Protein AF-A0A4R7I456-F1 (afdb_monomer_lite)

pLDDT: mean 76.76, std 17.78, range [38.28, 97.75]

Foldseek 3Di:
DDFDPQQPDDAQFWKWFADPVDLQDGTFIWGWHDWADDPPGIFTWIWTDDPPRDIDIDGDDPLRMGHPVDDQCDQRPSHNDGCVPDDDDPPDD

Structure (mmCIF, N/CA/C/O backbone):
data_AF-A0A4R7I456-F1
#
_entry.id   AF-A0A4R7I456-F1
#
loop_
_atom_site.group_PDB
_atom_site.id
_atom_site.type_symbol
_atom_site.label_atom_id
_atom_site.label_alt_id
_atom_site.label_comp_id
_atom_site.label_asym_id
_atom_site.label_entity_id
_atom_site.label_seq_id
_atom_site.pdbx_PDB_ins_code
_atom_site.Cartn_x
_atom_site.Cartn_y
_atom_site.Cartn_z
_atom_site.occupancy
_atom_site.B_iso_or_equiv
_atom_site.auth_seq_id
_atom_site.auth_comp_id
_atom_site.auth_asym_id
_atom_site.auth_atom_id
_atom_site.pdbx_PDB_model_num
ATOM 1 N N . MET A 1 1 ? 10.565 -14.860 3.809 1.00 47.59 1 MET A N 1
ATOM 2 C CA . MET A 1 1 ? 10.467 -13.397 3.618 1.00 47.59 1 MET A CA 1
ATOM 3 C C . MET A 1 1 ? 9.825 -13.119 2.257 1.00 47.59 1 MET A C 1
ATOM 5 O O . MET A 1 1 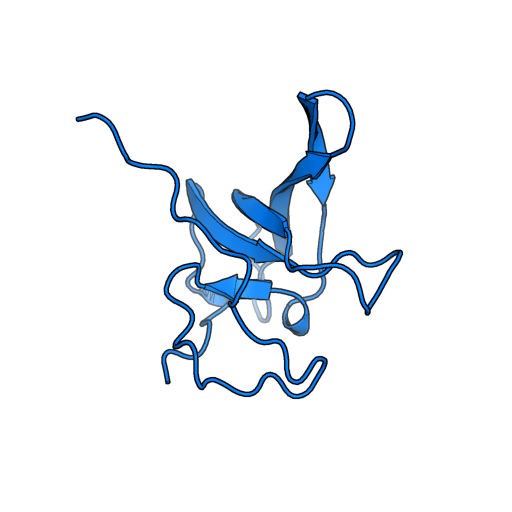? 10.528 -13.082 1.254 1.00 47.59 1 MET A O 1
ATOM 9 N N . ASN A 1 2 ? 8.493 -13.004 2.199 1.00 57.34 2 ASN A N 1
ATOM 10 C CA . ASN A 1 2 ? 7.795 -12.599 0.973 1.00 57.34 2 ASN A CA 1
ATOM 11 C C . ASN A 1 2 ? 8.021 -11.099 0.770 1.00 57.34 2 ASN A C 1
ATOM 13 O O . ASN A 1 2 ? 7.543 -10.274 1.546 1.00 57.34 2 ASN A O 1
ATOM 17 N N . ARG A 1 3 ? 8.827 -10.737 -0.229 1.00 67.38 3 ARG A N 1
ATOM 18 C CA . ARG A 1 3 ? 9.029 -9.337 -0.607 1.00 67.38 3 ARG A CA 1
ATOM 19 C C . ARG A 1 3 ? 7.840 -8.901 -1.456 1.00 67.38 3 ARG A C 1
ATOM 21 O O . ARG A 1 3 ? 7.507 -9.593 -2.411 1.00 67.38 3 ARG A O 1
ATOM 28 N N . LEU A 1 4 ? 7.245 -7.751 -1.139 1.00 78.12 4 LEU A N 1
ATOM 29 C CA . LEU A 1 4 ? 6.203 -7.161 -1.975 1.00 78.12 4 LEU A CA 1
ATOM 30 C C . LEU A 1 4 ? 6.752 -6.905 -3.388 1.00 78.12 4 LEU A C 1
ATOM 32 O O . LEU A 1 4 ? 7.645 -6.066 -3.570 1.00 78.12 4 LEU A O 1
ATOM 36 N N . ASP A 1 5 ? 6.197 -7.598 -4.382 1.00 87.44 5 ASP A N 1
ATOM 37 C CA . ASP A 1 5 ? 6.350 -7.221 -5.783 1.00 87.44 5 ASP A CA 1
ATOM 38 C C . ASP A 1 5 ? 5.284 -6.182 -6.138 1.00 87.44 5 ASP A C 1
ATOM 40 O O . ASP A 1 5 ? 4.138 -6.490 -6.455 1.00 87.44 5 ASP A O 1
ATOM 44 N N . TRP A 1 6 ? 5.681 -4.916 -6.043 1.00 90.25 6 TRP A N 1
ATOM 45 C CA . TRP A 1 6 ? 4.806 -3.770 -6.274 1.00 90.25 6 TRP A CA 1
ATOM 46 C C . TRP A 1 6 ? 4.113 -3.795 -7.637 1.00 90.25 6 TRP A C 1
ATOM 48 O O . TRP A 1 6 ? 2.933 -3.468 -7.737 1.00 90.25 6 TRP A O 1
ATOM 58 N N . ASN A 1 7 ? 4.832 -4.190 -8.688 1.00 92.06 7 ASN A N 1
ATOM 59 C CA . ASN A 1 7 ? 4.281 -4.170 -10.040 1.00 92.06 7 ASN A CA 1
ATOM 60 C C . ASN A 1 7 ? 3.336 -5.351 -10.298 1.00 92.06 7 ASN A C 1
ATOM 62 O O . ASN A 1 7 ? 2.571 -5.309 -11.263 1.00 92.06 7 ASN A O 1
ATOM 66 N N . ALA A 1 8 ? 3.360 -6.364 -9.430 1.00 92.81 8 ALA A N 1
ATOM 67 C CA . ALA A 1 8 ? 2.433 -7.485 -9.466 1.00 92.81 8 ALA A CA 1
ATOM 68 C C . ALA A 1 8 ? 1.104 -7.202 -8.745 1.00 92.81 8 ALA A C 1
ATOM 70 O O . ALA A 1 8 ? 0.180 -7.996 -8.904 1.00 92.81 8 ALA A O 1
ATOM 71 N N . LEU A 1 9 ? 0.985 -6.095 -7.995 1.00 92.62 9 LEU A N 1
ATOM 72 C CA . LEU A 1 9 ? -0.246 -5.747 -7.281 1.00 92.62 9 LEU A CA 1
ATOM 73 C C . LEU A 1 9 ? -1.450 -5.639 -8.223 1.00 92.62 9 LEU A C 1
ATOM 75 O O . LEU A 1 9 ? -1.383 -5.051 -9.308 1.00 92.62 9 LEU A O 1
ATOM 79 N N . GLN A 1 10 ? -2.577 -6.167 -7.759 1.00 95.12 10 GLN A N 1
ATOM 80 C CA . GLN A 1 10 ? -3.854 -6.186 -8.458 1.00 95.12 10 GLN A CA 1
ATOM 81 C C . GLN A 1 10 ? -4.956 -5.540 -7.620 1.00 95.12 10 GLN A C 1
ATOM 83 O O . GLN A 1 10 ? -4.908 -5.487 -6.393 1.00 95.12 10 GLN A O 1
ATOM 88 N N . VAL A 1 11 ? -6.000 -5.050 -8.294 1.00 96.31 11 VAL A N 1
ATO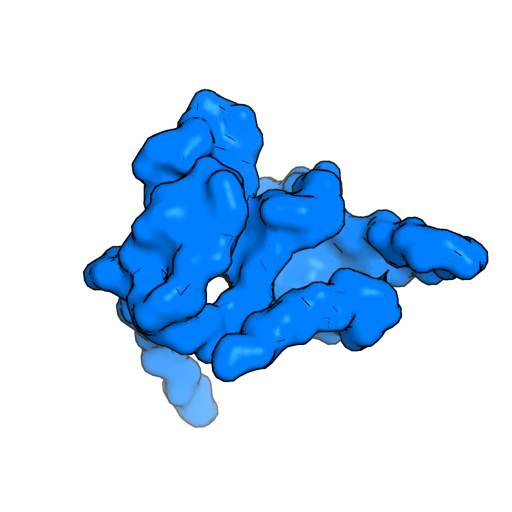M 89 C CA . VAL A 1 11 ? -7.203 -4.559 -7.612 1.00 96.31 11 VAL A CA 1
ATOM 90 C C . VAL A 1 11 ? -7.810 -5.683 -6.775 1.00 96.31 11 VAL A C 1
ATOM 92 O O . VAL A 1 11 ? -8.088 -6.767 -7.277 1.00 96.31 11 VAL A O 1
ATOM 95 N N . GLY A 1 12 ? -8.059 -5.393 -5.501 1.00 93.94 12 GLY A N 1
ATOM 96 C CA . GLY A 1 12 ? -8.583 -6.344 -4.530 1.00 93.94 12 GLY A CA 1
ATOM 97 C C . GLY A 1 12 ? -7.527 -6.974 -3.622 1.00 93.94 12 GLY A C 1
ATOM 98 O O . GLY A 1 12 ? -7.922 -7.526 -2.585 1.00 93.94 12 GLY A O 1
ATOM 99 N N . ASP A 1 13 ? -6.239 -6.837 -3.947 1.00 92.44 13 ASP A N 1
ATOM 100 C CA . ASP A 1 13 ? -5.152 -7.303 -3.088 1.00 92.44 13 ASP A CA 1
ATOM 101 C C . ASP A 1 13 ? -5.204 -6.620 -1.724 1.00 92.44 13 ASP A C 1
ATOM 103 O O . ASP A 1 13 ? -5.560 -5.440 -1.591 1.00 92.44 13 ASP A O 1
ATOM 107 N N . ARG A 1 14 ? -4.870 -7.403 -0.699 1.00 90.94 14 ARG A N 1
ATOM 108 C CA . ARG A 1 14 ? -4.766 -6.942 0.680 1.00 90.94 14 ARG A CA 1
ATOM 109 C C . ARG A 1 14 ? -3.327 -6.567 0.971 1.00 90.94 14 ARG A C 1
ATOM 111 O O . ARG A 1 14 ? -2.398 -7.304 0.650 1.00 90.94 14 ARG A O 1
ATOM 118 N N . VAL A 1 15 ? -3.169 -5.412 1.589 1.00 89.44 15 VAL A N 1
ATOM 119 C CA . VAL A 1 15 ? -1.866 -4.832 1.882 1.00 89.44 15 VAL A CA 1
ATOM 120 C C . VAL A 1 15 ? -1.888 -4.169 3.248 1.00 89.44 15 VAL A C 1
ATOM 122 O O . VAL A 1 15 ? -2.949 -3.893 3.807 1.00 89.44 15 VAL A O 1
ATOM 125 N N . LEU A 1 16 ? -0.709 -3.892 3.778 1.00 88.19 16 LEU A N 1
ATOM 126 C CA . LEU A 1 16 ? -0.508 -3.102 4.982 1.00 88.19 16 LEU A CA 1
ATOM 127 C C . LEU A 1 16 ? 0.235 -1.823 4.594 1.00 88.19 16 LEU A C 1
ATOM 129 O O . LEU A 1 16 ? 1.260 -1.891 3.918 1.00 88.19 16 LEU A O 1
ATOM 133 N N . VAL A 1 17 ? -0.288 -0.664 4.986 1.00 86.81 17 VAL A N 1
ATOM 134 C CA . VAL A 1 17 ? 0.209 0.652 4.560 1.00 86.81 17 VAL A CA 1
ATOM 135 C C . VAL A 1 17 ? 0.686 1.446 5.768 1.00 86.81 17 VAL A C 1
ATOM 137 O O . VAL A 1 17 ? 0.050 1.432 6.818 1.00 86.81 17 VAL A O 1
ATOM 140 N N . HIS A 1 18 ? 1.804 2.150 5.629 1.00 83.88 18 HIS A N 1
ATOM 141 C CA . HIS A 1 18 ? 2.229 3.126 6.626 1.00 83.88 18 HIS A CA 1
ATOM 142 C C . HIS A 1 18 ? 1.320 4.355 6.628 1.00 83.88 18 HIS A C 1
ATOM 144 O O . HIS A 1 18 ? 1.044 4.920 5.572 1.00 83.88 18 HIS A O 1
ATOM 150 N N . ASP A 1 19 ? 0.928 4.805 7.818 1.00 76.19 19 ASP A N 1
ATOM 151 C CA . ASP A 1 19 ? 0.385 6.149 7.992 1.00 76.19 19 ASP A CA 1
ATOM 152 C C . ASP A 1 19 ? 1.502 7.171 7.704 1.00 76.19 19 ASP A C 1
ATOM 154 O O . ASP A 1 19 ? 2.582 7.125 8.301 1.00 76.19 19 ASP A O 1
ATOM 158 N N . GLU A 1 20 ? 1.283 8.063 6.736 1.00 72.94 20 GLU A N 1
ATOM 159 C CA . GLU A 1 20 ? 2.273 9.085 6.373 1.00 72.94 20 GLU A CA 1
ATOM 160 C C . GLU A 1 20 ? 2.363 10.212 7.403 1.00 72.94 20 GLU A C 1
ATOM 162 O O . GLU A 1 20 ? 3.389 10.889 7.486 1.00 72.94 20 GLU A O 1
ATOM 167 N N . THR A 1 21 ? 1.308 10.401 8.194 1.00 73.88 21 THR A N 1
ATOM 168 C CA . THR A 1 21 ? 1.226 11.448 9.214 1.00 73.88 21 THR A CA 1
ATOM 169 C C . THR A 1 21 ? 1.872 11.025 10.531 1.00 73.88 21 THR A C 1
ATOM 171 O O . THR A 1 21 ? 2.307 11.884 11.299 1.00 73.88 21 THR A O 1
ATOM 174 N N . ASP A 1 22 ? 2.005 9.716 10.773 1.00 71.69 22 ASP A N 1
ATOM 175 C CA . ASP A 1 22 ? 2.641 9.170 11.970 1.00 71.69 22 ASP A CA 1
ATOM 176 C C . ASP A 1 22 ? 3.420 7.879 11.669 1.00 71.69 22 ASP A C 1
ATOM 178 O O . ASP A 1 22 ? 2.879 6.778 11.605 1.00 71.69 22 ASP A O 1
ATOM 182 N N . ALA A 1 23 ? 4.746 8.001 11.568 1.00 65.69 23 ALA A N 1
ATOM 183 C CA . ALA A 1 23 ? 5.632 6.863 11.324 1.00 65.69 23 ALA A CA 1
ATOM 184 C C . ALA A 1 23 ? 5.675 5.834 12.473 1.00 65.69 23 ALA A C 1
ATOM 186 O O . ALA A 1 23 ? 6.203 4.737 12.274 1.00 65.69 23 ALA A O 1
ATOM 187 N N . ARG A 1 24 ? 5.169 6.176 13.668 1.00 67.81 24 ARG A N 1
ATOM 188 C CA . ARG A 1 24 ? 5.050 5.259 14.814 1.00 67.8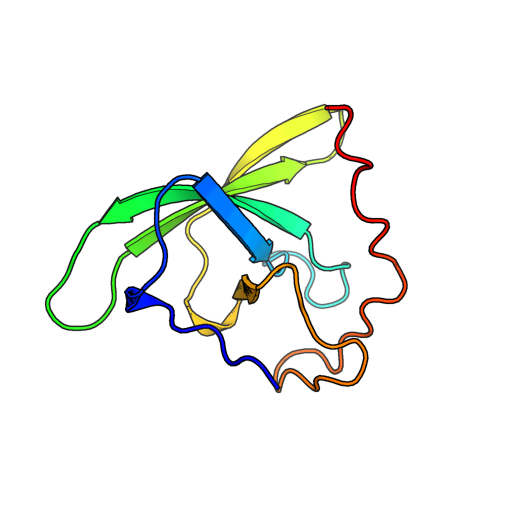1 24 ARG A CA 1
ATOM 189 C C . ARG A 1 24 ? 3.679 4.593 14.883 1.00 67.81 24 ARG A C 1
ATOM 191 O O . ARG A 1 24 ? 3.503 3.688 15.702 1.00 67.81 24 ARG A O 1
ATOM 198 N N . ALA A 1 25 ? 2.723 5.023 14.061 1.00 67.75 25 ALA A N 1
ATOM 199 C CA . ALA A 1 25 ? 1.419 4.396 14.013 1.00 67.75 25 ALA A CA 1
ATOM 200 C C . ALA A 1 25 ? 1.533 2.942 13.517 1.00 67.75 25 ALA A C 1
ATOM 202 O O . ALA A 1 25 ? 2.397 2.621 12.690 1.00 67.75 25 ALA A O 1
ATOM 203 N N . PRO A 1 26 ? 0.654 2.047 14.001 1.00 74.31 26 PRO A N 1
ATOM 204 C CA . PRO A 1 26 ? 0.522 0.712 13.440 1.00 74.31 26 PRO A CA 1
ATOM 205 C C . PRO A 1 26 ? 0.246 0.761 11.934 1.00 74.31 26 PRO A C 1
ATOM 207 O O . PRO A 1 26 ? -0.383 1.695 11.436 1.00 74.31 26 PRO A O 1
ATOM 210 N N . LEU A 1 27 ? 0.665 -0.280 11.213 1.00 81.19 27 LEU A N 1
ATOM 211 C CA . LEU A 1 27 ? 0.319 -0.430 9.803 1.00 81.19 27 LEU A CA 1
ATOM 212 C C . LEU A 1 27 ? -1.205 -0.477 9.621 1.00 81.19 27 LEU A C 1
ATOM 214 O O . LEU A 1 27 ? -1.901 -1.239 10.296 1.00 81.19 27 LEU A O 1
ATOM 218 N N . LEU A 1 28 ? -1.710 0.305 8.672 1.00 85.00 28 LEU A N 1
ATOM 219 C CA . LEU A 1 28 ? -3.124 0.366 8.334 1.00 85.00 28 LEU A CA 1
ATOM 220 C C . LEU A 1 28 ? -3.467 -0.738 7.324 1.00 85.00 28 LEU A C 1
ATOM 222 O O . LEU A 1 28 ? -2.827 -0.819 6.271 1.00 85.00 28 LEU A O 1
ATOM 226 N N . PRO A 1 29 ? -4.479 -1.584 7.592 1.00 87.69 29 PRO A N 1
ATOM 227 C CA . PRO A 1 29 ? -4.923 -2.571 6.624 1.00 87.69 29 PRO A CA 1
ATOM 228 C C . PRO A 1 29 ? -5.585 -1.873 5.441 1.00 87.69 29 PRO A C 1
ATOM 230 O O . PRO A 1 29 ? -6.510 -1.080 5.601 1.00 87.69 29 PRO A O 1
ATOM 233 N N . GLY A 1 30 ? -5.112 -2.184 4.245 1.00 90.81 30 GLY A N 1
ATOM 234 C CA . GLY A 1 30 ? -5.558 -1.571 3.011 1.00 90.81 30 GLY A CA 1
ATOM 235 C C . GLY A 1 30 ? -6.059 -2.587 2.000 1.00 90.81 30 GLY A C 1
ATOM 236 O O . GLY A 1 30 ? -5.689 -3.765 2.019 1.00 90.81 30 GLY A O 1
ATOM 237 N N . ARG A 1 31 ? -6.887 -2.108 1.072 1.00 94.88 31 ARG A N 1
ATOM 238 C CA . ARG A 1 31 ? -7.243 -2.852 -0.135 1.00 94.88 31 ARG A CA 1
ATOM 239 C C . ARG A 1 31 ? -6.900 -2.052 -1.376 1.00 94.88 31 ARG A C 1
ATOM 241 O O . ARG A 1 31 ? -7.315 -0.898 -1.492 1.00 94.88 31 ARG A O 1
ATOM 248 N N . VAL A 1 32 ? -6.187 -2.664 -2.315 1.00 95.62 32 VAL A N 1
ATOM 249 C CA . VAL A 1 32 ? -5.905 -2.038 -3.609 1.00 95.62 32 VAL A CA 1
ATOM 250 C C . VAL A 1 32 ? -7.225 -1.812 -4.345 1.00 95.62 32 VAL A C 1
ATOM 252 O O . VAL A 1 32 ? -8.023 -2.732 -4.523 1.00 95.62 32 VAL A O 1
ATOM 255 N N . THR A 1 33 ? -7.472 -0.574 -4.759 1.00 97.62 33 THR A N 1
ATOM 256 C CA . THR A 1 33 ? -8.699 -0.167 -5.467 1.00 97.62 33 THR A CA 1
ATOM 257 C C . THR A 1 33 ? -8.443 0.232 -6.910 1.00 97.62 33 THR A C 1
ATOM 259 O O . THR A 1 33 ? -9.342 0.114 -7.739 1.00 97.62 33 THR A O 1
ATOM 262 N N . ARG A 1 34 ? -7.219 0.665 -7.225 1.00 97.75 34 ARG A N 1
ATOM 263 C CA . ARG A 1 34 ? -6.798 1.021 -8.578 1.00 97.75 34 ARG A CA 1
ATOM 264 C C . ARG A 1 34 ? -5.319 0.709 -8.759 1.00 97.75 34 ARG A C 1
ATOM 266 O O . ARG A 1 34 ? -4.537 0.905 -7.833 1.00 97.75 34 ARG A O 1
ATOM 273 N N . VAL A 1 35 ? -4.971 0.263 -9.962 1.00 96.94 35 VAL A N 1
ATOM 274 C CA . VAL A 1 35 ? -3.592 0.102 -10.426 1.00 96.94 35 VAL A CA 1
ATOM 275 C C . VAL A 1 35 ? -3.494 0.764 -11.793 1.00 96.94 35 VAL A C 1
ATOM 277 O O . VAL A 1 35 ? -4.161 0.337 -12.737 1.00 96.94 35 VAL A O 1
ATOM 280 N N . GLU A 1 36 ? -2.694 1.816 -11.895 1.00 96.69 36 GLU A N 1
ATOM 281 C CA . GLU A 1 36 ? -2.347 2.448 -13.164 1.00 96.69 36 GLU A CA 1
ATOM 282 C C . GLU A 1 36 ? -0.986 1.921 -13.604 1.00 96.69 36 GLU A C 1
ATOM 284 O O . GLU A 1 36 ? 0.005 2.036 -12.885 1.00 96.69 36 GLU A O 1
ATOM 289 N N . ARG A 1 37 ? -0.948 1.272 -14.770 1.00 94.19 37 ARG A N 1
ATOM 290 C CA . ARG A 1 37 ? 0.278 0.645 -15.263 1.00 94.19 37 ARG A CA 1
ATOM 291 C C . ARG A 1 37 ? 1.195 1.683 -15.890 1.00 94.19 37 ARG A C 1
ATOM 293 O O . ARG A 1 37 ? 0.756 2.443 -16.749 1.00 94.19 37 ARG A O 1
ATOM 300 N N . ALA A 1 38 ? 2.473 1.633 -15.533 1.00 91.31 38 ALA A N 1
ATOM 301 C CA . ALA A 1 38 ? 3.520 2.434 -16.157 1.00 91.31 38 ALA A CA 1
ATOM 302 C C . ALA A 1 38 ? 4.732 1.559 -16.507 1.00 91.31 38 ALA A C 1
ATOM 304 O O . ALA A 1 38 ? 4.880 0.450 -16.000 1.00 91.31 38 ALA A O 1
ATOM 305 N N . SER A 1 39 ? 5.619 2.057 -17.375 1.00 88.69 39 SER A N 1
ATOM 306 C CA . SER A 1 39 ? 6.785 1.300 -17.864 1.00 88.69 39 SER A CA 1
ATOM 307 C C . SER A 1 39 ? 7.821 0.962 -16.784 1.00 88.69 39 SER A C 1
ATOM 309 O O . SER A 1 39 ? 8.671 0.105 -17.012 1.00 88.69 39 SER A O 1
ATOM 311 N N . GLY A 1 40 ? 7.763 1.617 -15.621 1.00 89.31 40 GLY A N 1
ATOM 312 C CA . GLY A 1 40 ? 8.695 1.404 -14.511 1.00 89.31 40 GLY A CA 1
ATOM 313 C C . GLY A 1 40 ? 8.004 0.968 -13.224 1.00 89.31 40 GLY A C 1
ATOM 314 O O . GLY A 1 40 ? 8.232 -0.137 -12.733 1.00 89.31 40 GLY A O 1
ATOM 315 N N . SER A 1 41 ? 7.173 1.843 -12.662 1.00 91.38 41 SER A N 1
ATOM 316 C CA . SER A 1 41 ? 6.469 1.603 -11.403 1.00 91.38 41 SER A CA 1
ATOM 317 C C . SER A 1 41 ? 5.003 1.942 -11.577 1.00 91.38 41 SER A C 1
ATOM 319 O O . SER A 1 41 ? 4.694 3.067 -11.953 1.00 91.38 41 SER A O 1
ATOM 321 N N . ASN A 1 42 ? 4.119 0.991 -11.285 1.00 94.31 42 ASN A N 1
ATOM 322 C CA . ASN A 1 42 ? 2.684 1.262 -11.291 1.00 94.31 42 ASN A CA 1
ATOM 323 C C . ASN A 1 42 ? 2.331 2.316 -10.231 1.00 94.31 42 ASN A C 1
ATOM 325 O O . ASN A 1 42 ? 2.939 2.328 -9.156 1.00 94.31 42 ASN A O 1
ATOM 329 N N . ASP A 1 43 ? 1.312 3.128 -10.493 1.00 94.38 43 ASP A N 1
ATOM 330 C CA . ASP A 1 43 ? 0.662 3.919 -9.450 1.00 94.38 43 ASP A CA 1
ATOM 331 C C . ASP A 1 43 ? -0.472 3.092 -8.847 1.00 94.38 43 ASP A C 1
ATOM 333 O O . ASP A 1 43 ? -1.264 2.464 -9.557 1.00 94.38 43 ASP A O 1
ATOM 337 N N . VAL A 1 44 ? -0.541 3.051 -7.519 1.00 95.50 44 VAL A N 1
ATOM 338 C CA . VAL A 1 44 ? -1.471 2.182 -6.794 1.00 95.50 44 VAL A CA 1
ATOM 339 C C . VAL A 1 44 ? -2.275 3.019 -5.813 1.00 95.50 44 VAL A C 1
ATOM 341 O O . VAL A 1 44 ? -1.713 3.692 -4.953 1.00 95.50 44 VAL A O 1
ATOM 344 N N . ALA A 1 45 ? -3.601 2.944 -5.924 1.00 96.31 45 ALA A N 1
ATOM 345 C CA . ALA A 1 45 ? -4.514 3.583 -4.986 1.00 96.31 45 ALA A CA 1
ATOM 346 C C . ALA A 1 45 ? -5.065 2.554 -4.004 1.00 96.31 45 ALA A C 1
ATOM 348 O O . ALA A 1 45 ? -5.637 1.531 -4.408 1.00 96.31 45 ALA A O 1
ATOM 349 N N . ILE A 1 46 ? -4.934 2.832 -2.710 1.00 95.06 46 ILE A N 1
ATOM 350 C CA . ILE A 1 46 ? -5.304 1.900 -1.645 1.00 95.06 46 ILE A CA 1
ATOM 351 C C . ILE A 1 46 ? -6.368 2.537 -0.766 1.00 95.06 46 ILE A C 1
ATOM 353 O O . ILE A 1 46 ? -6.220 3.664 -0.305 1.00 95.06 46 ILE A O 1
ATOM 357 N N . ARG A 1 47 ? -7.449 1.795 -0.520 1.00 94.88 47 ARG A N 1
ATOM 358 C CA . ARG A 1 47 ? -8.452 2.172 0.472 1.00 94.88 47 ARG A CA 1
ATOM 359 C C . ARG A 1 47 ? -8.009 1.700 1.845 1.00 94.88 47 ARG A C 1
ATOM 361 O O . ARG A 1 47 ? -7.845 0.494 2.022 1.00 94.88 47 ARG A O 1
ATOM 368 N N . VAL A 1 48 ? -7.893 2.620 2.795 1.00 90.56 48 VAL A N 1
ATOM 369 C CA . VAL A 1 48 ? -7.553 2.339 4.198 1.00 90.56 48 VAL A CA 1
ATOM 370 C C . VAL A 1 48 ? -8.666 2.835 5.128 1.00 90.56 48 VAL A C 1
ATOM 372 O O . VAL A 1 48 ? -9.362 3.798 4.789 1.00 90.56 48 VAL A O 1
ATOM 375 N N . PRO A 1 49 ? -8.903 2.184 6.279 1.00 87.50 49 PRO A N 1
ATOM 376 C CA . PRO A 1 49 ? -9.809 2.696 7.293 1.00 87.50 49 PRO A CA 1
ATOM 377 C C . PRO A 1 49 ? -9.182 3.902 7.996 1.00 87.50 49 PRO A C 1
ATOM 379 O O . PRO A 1 49 ? -7.992 3.908 8.300 1.00 87.50 49 PRO A O 1
ATOM 382 N N . VAL A 1 50 ? -10.011 4.888 8.319 1.00 82.69 50 VAL A N 1
ATOM 383 C CA . VAL A 1 50 ? -9.646 6.027 9.167 1.00 82.69 50 VAL A CA 1
ATOM 384 C C . VAL A 1 50 ? -10.545 6.066 10.400 1.00 82.69 50 VAL A C 1
ATOM 386 O O . VAL A 1 50 ? -11.560 5.363 10.492 1.00 82.69 50 VAL A O 1
ATOM 389 N N . LYS A 1 51 ? -10.181 6.891 11.386 1.00 78.44 51 LYS A N 1
ATOM 390 C CA . LYS A 1 51 ? -10.958 7.042 12.625 1.00 78.44 51 LYS A CA 1
ATOM 391 C C . LYS A 1 51 ? -12.424 7.392 12.323 1.00 78.44 51 LYS A C 1
ATOM 393 O O . LYS A 1 51 ? -12.726 8.184 11.434 1.00 78.44 51 LYS A O 1
ATOM 398 N N . GLY A 1 52 ? -13.339 6.809 13.100 1.00 79.75 52 GLY A N 1
ATOM 399 C CA . GLY A 1 52 ? -14.779 7.067 12.982 1.00 79.75 52 GLY A CA 1
ATOM 400 C C . GLY A 1 52 ? -15.505 6.226 11.927 1.00 79.75 52 GLY A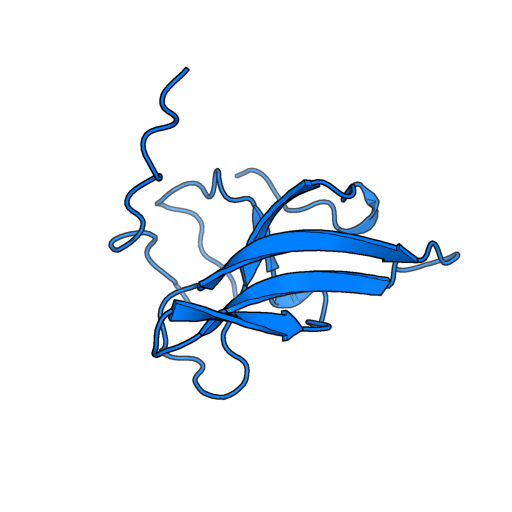 C 1
ATOM 401 O O . GLY A 1 52 ? -16.544 6.653 11.432 1.00 79.75 52 GLY A O 1
ATOM 402 N N . GLY A 1 53 ? -14.966 5.057 11.560 1.00 79.44 53 GLY A N 1
ATOM 403 C CA . GLY A 1 53 ? -15.630 4.100 10.661 1.00 79.44 53 GLY A CA 1
ATOM 404 C C . GLY A 1 53 ? -15.662 4.522 9.190 1.00 79.44 53 GLY A C 1
ATOM 405 O O . GLY A 1 53 ? -16.320 3.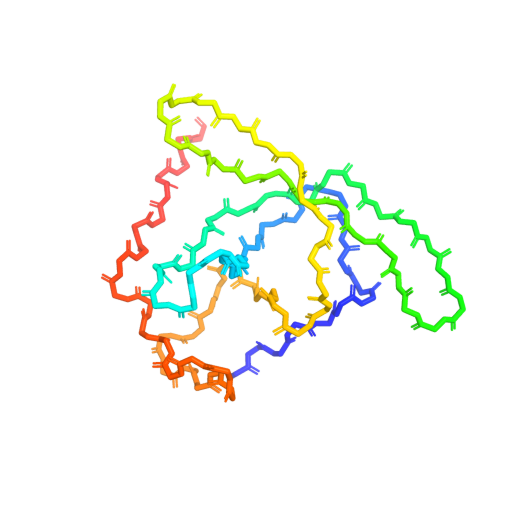879 8.376 1.00 79.44 53 GLY A O 1
ATOM 406 N N . LYS A 1 54 ? -14.958 5.601 8.840 1.00 86.62 54 LYS A N 1
ATOM 407 C CA . LYS A 1 54 ? -14.784 6.048 7.458 1.00 86.62 54 LYS A CA 1
ATOM 408 C C . LYS A 1 54 ? -13.581 5.343 6.832 1.00 86.62 54 LYS A C 1
ATOM 410 O O . LYS A 1 54 ? -12.754 4.751 7.522 1.00 86.62 54 LYS A O 1
ATOM 415 N N . SER A 1 55 ? -13.471 5.434 5.514 1.00 90.06 55 SER A N 1
ATOM 416 C CA . SER A 1 55 ? -12.285 5.013 4.772 1.00 90.06 55 SER A CA 1
ATOM 417 C C . SER A 1 55 ? -11.841 6.121 3.837 1.00 90.06 55 SER A C 1
ATOM 419 O O . SER A 1 55 ? -12.696 6.818 3.286 1.00 90.06 55 SER A O 1
ATOM 421 N N . GLU A 1 56 ? -10.545 6.218 3.591 1.00 92.25 56 GLU A N 1
ATOM 422 C CA . GLU A 1 56 ? -9.981 7.128 2.598 1.00 92.25 56 GLU A CA 1
ATOM 423 C C . GLU A 1 56 ? -9.183 6.366 1.539 1.00 92.25 56 GLU A C 1
ATOM 425 O O . GLU A 1 56 ? -8.845 5.194 1.723 1.00 92.25 56 GLU A O 1
ATOM 430 N N . ILE A 1 57 ? -8.935 7.022 0.404 1.00 94.25 57 ILE A N 1
ATOM 431 C CA . ILE A 1 57 ? -8.041 6.519 -0.638 1.00 94.25 57 ILE A CA 1
ATOM 432 C C . ILE A 1 57 ?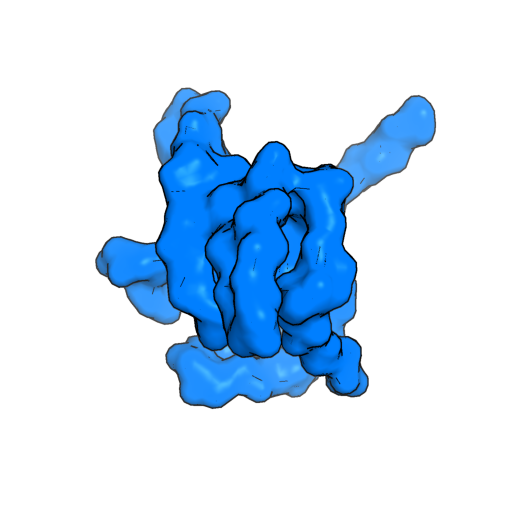 -6.706 7.238 -0.496 1.00 94.25 57 ILE A C 1
ATOM 434 O O . ILE A 1 57 ? -6.660 8.462 -0.581 1.00 94.25 57 ILE A O 1
ATOM 438 N N . VAL A 1 58 ? -5.638 6.466 -0.339 1.00 92.31 58 VAL A N 1
ATOM 439 C CA . VAL A 1 58 ? -4.260 6.959 -0.312 1.00 92.31 58 VAL A CA 1
ATOM 440 C C . VAL A 1 58 ? -3.504 6.517 -1.563 1.00 92.31 58 VAL A C 1
ATOM 442 O O . VAL A 1 58 ? -3.833 5.497 -2.179 1.00 92.31 58 VAL A O 1
ATOM 445 N N . LEU A 1 59 ? -2.474 7.285 -1.919 1.00 93.06 59 LEU A N 1
ATOM 446 C CA . LEU A 1 59 ? -1.533 7.008 -3.008 1.00 93.06 59 LEU A CA 1
ATOM 447 C C . LEU A 1 59 ? -0.127 6.871 -2.408 1.00 93.06 59 LEU A C 1
ATOM 449 O O . LEU A 1 59 ? 0.672 7.803 -2.499 1.00 93.06 59 LEU A O 1
ATOM 453 N N . PRO A 1 60 ? 0.161 5.761 -1.709 1.00 88.44 60 PRO A N 1
ATOM 454 C CA . PRO A 1 60 ? 1.384 5.662 -0.941 1.00 88.44 60 PRO A CA 1
ATOM 455 C C . PRO A 1 60 ? 2.579 5.431 -1.872 1.00 88.44 60 PRO A C 1
ATOM 457 O O . PRO A 1 60 ? 2.457 4.753 -2.899 1.00 88.44 60 PRO A O 1
ATOM 460 N N . PRO A 1 61 ? 3.777 5.897 -1.492 1.00 86.88 61 PRO A N 1
ATOM 461 C CA . PRO A 1 61 ? 4.988 5.513 -2.186 1.00 86.88 61 PRO A CA 1
ATOM 462 C C . PRO A 1 61 ? 5.218 4.009 -2.010 1.00 86.88 61 PRO A C 1
ATOM 464 O O . PRO A 1 61 ? 4.955 3.431 -0.954 1.00 86.88 61 PRO A O 1
ATOM 467 N N . ARG A 1 62 ? 5.795 3.378 -3.033 1.00 82.75 62 ARG A N 1
ATOM 468 C CA . ARG A 1 62 ? 6.019 1.925 -3.110 1.00 82.75 62 ARG A CA 1
ATOM 469 C C . ARG A 1 62 ? 6.611 1.284 -1.851 1.00 82.75 62 ARG A C 1
ATOM 471 O O . ARG A 1 62 ? 6.268 0.161 -1.503 1.00 82.75 62 ARG A O 1
ATOM 478 N N . LEU A 1 63 ? 7.538 1.975 -1.187 1.00 79.50 63 LEU A N 1
ATOM 479 C CA . LEU A 1 63 ? 8.242 1.455 -0.008 1.00 79.50 63 LEU A CA 1
ATOM 480 C C . LEU A 1 63 ? 7.455 1.610 1.304 1.00 79.50 63 LEU A C 1
ATOM 482 O O . LEU A 1 63 ? 7.947 1.185 2.348 1.00 79.50 63 LEU A O 1
ATOM 486 N N . SER A 1 64 ? 6.263 2.206 1.260 1.00 82.75 64 SER A N 1
ATOM 487 C CA . SER A 1 64 ? 5.357 2.361 2.403 1.00 82.75 64 SER A CA 1
ATOM 488 C C . SER A 1 64 ? 4.305 1.251 2.497 1.00 82.75 64 SER A C 1
ATOM 490 O O . SER A 1 64 ? 3.406 1.348 3.330 1.00 82.75 64 SER A O 1
ATOM 492 N N . VAL A 1 65 ? 4.393 0.215 1.657 1.00 86.12 65 VAL A N 1
ATOM 493 C CA . VAL A 1 65 ? 3.390 -0.852 1.559 1.00 86.12 65 VAL A CA 1
ATOM 494 C C . VAL A 1 65 ? 4.028 -2.224 1.739 1.00 86.12 65 VAL A C 1
ATOM 496 O O . VAL A 1 65 ? 5.139 -2.477 1.271 1.00 86.12 65 VAL A O 1
ATOM 499 N N . HIS A 1 66 ? 3.287 -3.118 2.385 1.00 84.31 66 HIS A N 1
ATOM 500 C CA . HIS A 1 66 ? 3.630 -4.520 2.598 1.00 84.31 66 HIS A CA 1
ATOM 501 C C . HIS A 1 66 ? 2.466 -5.431 2.212 1.00 84.31 66 HIS A C 1
ATOM 503 O O . HIS A 1 66 ? 1.327 -4.978 2.110 1.00 84.31 66 HIS A O 1
ATOM 509 N N . LEU A 1 67 ? 2.736 -6.724 2.048 1.00 80.12 67 LEU A N 1
ATOM 510 C CA . LEU A 1 67 ? 1.682 -7.734 1.946 1.00 80.12 67 LEU A CA 1
ATOM 511 C C . LEU A 1 67 ? 1.034 -7.986 3.320 1.00 80.12 67 LEU A C 1
ATOM 513 O O . LEU A 1 67 ? 1.675 -7.811 4.358 1.00 80.12 67 LEU A O 1
ATOM 517 N N . ASP A 1 68 ? -0.239 -8.394 3.330 1.00 72.12 68 ASP A N 1
ATOM 518 C CA . ASP A 1 68 ? -0.980 -8.724 4.563 1.00 72.12 68 ASP A CA 1
ATOM 519 C C . ASP A 1 68 ? -0.595 -10.083 5.185 1.00 72.12 68 ASP A C 1
ATOM 521 O O . ASP A 1 68 ? -1.010 -10.406 6.301 1.00 72.12 68 ASP A O 1
ATOM 525 N N . ASP A 1 69 ? 0.223 -10.868 4.481 1.00 71.06 69 ASP A N 1
ATOM 526 C CA . ASP A 1 69 ? 0.846 -12.113 4.935 1.00 71.06 69 ASP A CA 1
ATOM 527 C C . ASP A 1 69 ? 2.239 -11.885 5.539 1.00 71.06 69 ASP A C 1
ATOM 529 O O . ASP A 1 69 ? 3.050 -12.810 5.609 1.00 71.06 69 ASP A O 1
ATOM 533 N N . LEU A 1 70 ? 2.504 -10.648 5.965 1.00 64.88 70 LEU A N 1
ATOM 534 C CA . LEU A 1 70 ? 3.777 -10.207 6.507 1.00 64.88 70 LEU A CA 1
ATOM 535 C C . LEU A 1 70 ? 4.279 -11.196 7.564 1.00 64.88 70 LEU A C 1
ATOM 537 O O . LEU A 1 70 ? 3.645 -11.417 8.597 1.00 64.88 70 LEU A O 1
ATOM 541 N N . ASP A 1 71 ? 5.430 -11.799 7.271 1.00 58.69 71 ASP A N 1
ATOM 542 C CA . ASP A 1 71 ? 6.136 -12.663 8.204 1.00 58.69 71 ASP A CA 1
ATOM 543 C C . ASP A 1 71 ? 6.381 -11.867 9.503 1.00 58.69 71 ASP A C 1
ATOM 545 O O . ASP A 1 71 ? 6.985 -10.793 9.431 1.00 58.69 71 ASP A O 1
ATOM 549 N N . PRO A 1 72 ? 5.918 -12.331 10.680 1.00 56.97 72 PRO A N 1
ATOM 550 C CA . PRO A 1 72 ? 6.023 -11.582 11.934 1.00 56.97 72 PRO A CA 1
ATOM 551 C C . PRO A 1 72 ? 7.456 -11.194 12.318 1.00 56.97 72 PRO A C 1
ATOM 553 O O . PRO A 1 72 ? 7.651 -10.268 13.105 1.00 56.97 72 PRO A O 1
ATOM 556 N N . ILE A 1 73 ? 8.464 -11.888 11.772 1.00 55.34 73 ILE A N 1
ATOM 557 C CA . ILE A 1 73 ? 9.887 -11.580 11.990 1.00 55.34 73 ILE A CA 1
ATOM 558 C C . ILE A 1 73 ? 10.489 -10.688 10.893 1.00 55.34 73 ILE A C 1
ATOM 560 O O . ILE A 1 73 ? 11.671 -10.336 10.969 1.00 55.34 73 ILE A O 1
ATOM 564 N N . ALA A 1 74 ? 9.726 -10.335 9.854 1.00 55.38 74 ALA A N 1
ATOM 565 C CA . ALA A 1 74 ? 10.220 -9.509 8.765 1.00 55.38 74 ALA A CA 1
ATOM 566 C C . ALA A 1 74 ? 10.556 -8.104 9.263 1.00 55.38 74 ALA A C 1
ATOM 568 O O . ALA A 1 74 ? 9.723 -7.366 9.780 1.00 55.38 74 ALA A O 1
ATOM 569 N N . ARG A 1 75 ? 11.810 -7.709 9.045 1.00 56.91 75 ARG A N 1
ATOM 570 C CA . ARG A 1 75 ? 12.288 -6.364 9.346 1.00 56.91 75 ARG A CA 1
ATOM 571 C C . ARG A 1 75 ? 12.119 -5.484 8.119 1.00 56.91 75 ARG A C 1
ATOM 573 O O . ARG A 1 75 ? 12.852 -5.623 7.141 1.00 56.91 75 ARG A O 1
ATOM 580 N N . CYS A 1 76 ? 11.164 -4.564 8.164 1.00 64.44 76 CYS A N 1
ATOM 581 C CA . CYS A 1 76 ? 11.137 -3.460 7.215 1.00 64.44 76 CYS A CA 1
ATOM 582 C C . CYS A 1 76 ? 12.182 -2.411 7.621 1.00 64.44 76 CYS A C 1
ATOM 584 O O . CYS A 1 76 ? 12.218 -1.977 8.773 1.00 64.44 76 CYS A O 1
ATOM 586 N N . TRP A 1 77 ? 12.987 -1.972 6.645 1.00 60.41 77 TRP A N 1
ATOM 587 C CA . TRP A 1 77 ? 14.021 -0.941 6.801 1.00 60.41 77 TRP A CA 1
ATOM 588 C C . TRP A 1 77 ? 13.493 0.384 7.375 1.00 60.41 77 TRP A C 1
ATOM 590 O O . TRP A 1 77 ? 14.267 1.139 7.954 1.00 60.41 77 TRP A O 1
ATOM 600 N N . ARG A 1 78 ? 12.192 0.669 7.207 1.00 60.56 78 ARG A N 1
ATOM 601 C CA . ARG A 1 78 ? 11.553 1.904 7.671 1.00 60.56 78 ARG A CA 1
ATOM 602 C C . ARG A 1 78 ? 11.104 1.846 9.131 1.00 60.56 78 ARG A C 1
ATOM 604 O O . ARG A 1 78 ? 11.021 2.899 9.749 1.00 60.56 78 ARG A O 1
ATOM 611 N N . CYS A 1 79 ? 10.761 0.679 9.676 1.00 56.81 79 CYS A N 1
ATOM 612 C CA . CYS A 1 79 ? 9.930 0.666 10.883 1.00 56.81 79 CYS A CA 1
ATOM 613 C C . CYS A 1 79 ? 10.263 -0.374 11.952 1.00 56.81 79 CYS A C 1
ATOM 615 O O . CYS A 1 79 ? 9.661 -0.287 13.015 1.00 56.81 79 CYS A O 1
ATOM 617 N N . GLU A 1 80 ? 11.152 -1.352 11.721 1.00 56.12 80 GLU A N 1
ATOM 618 C CA . GLU A 1 80 ? 11.305 -2.502 12.647 1.00 56.12 80 GLU A CA 1
ATOM 619 C C . GLU A 1 80 ? 9.944 -3.121 13.058 1.00 56.12 80 GLU A C 1
ATOM 621 O O . GLU A 1 80 ? 9.833 -3.762 14.103 1.00 56.12 80 GLU A O 1
ATOM 626 N N . ALA A 1 81 ? 8.886 -2.876 12.267 1.00 51.75 81 ALA A N 1
ATOM 627 C CA . ALA A 1 81 ? 7.518 -2.948 12.753 1.00 51.75 81 ALA A CA 1
ATOM 628 C C . ALA A 1 81 ? 7.159 -4.389 13.070 1.00 51.75 81 ALA A C 1
ATOM 630 O O . ALA A 1 81 ? 7.161 -5.252 12.194 1.00 51.75 81 ALA A O 1
ATOM 631 N N . ARG A 1 82 ? 6.818 -4.625 14.335 1.00 48.34 82 ARG A N 1
ATOM 632 C CA . ARG A 1 82 ? 6.212 -5.874 14.761 1.00 48.34 82 ARG A CA 1
ATOM 633 C C . ARG A 1 82 ? 4.751 -5.881 14.337 1.00 48.34 82 ARG A C 1
ATOM 635 O O . ARG A 1 82 ? 4.011 -4.934 14.598 1.00 48.34 82 ARG A O 1
ATOM 642 N N . VAL A 1 83 ? 4.325 -6.980 13.732 1.00 50.50 83 VAL A N 1
ATOM 643 C CA . VAL A 1 83 ? 2.937 -7.248 13.322 1.00 50.50 83 VAL A CA 1
ATOM 644 C C . VAL A 1 83 ? 2.063 -7.589 14.554 1.00 50.50 83 VAL A C 1
ATOM 646 O O . VAL A 1 83 ? 1.050 -8.267 14.449 1.00 50.50 83 VAL A O 1
ATOM 649 N N . ASP A 1 84 ? 2.434 -7.125 15.754 1.00 45.56 84 ASP A N 1
ATOM 650 C CA . ASP A 1 84 ? 1.875 -7.586 17.036 1.00 45.56 84 ASP A CA 1
ATOM 651 C C . ASP A 1 84 ? 0.433 -7.100 17.283 1.00 45.56 84 ASP A C 1
ATOM 653 O O . ASP A 1 84 ? -0.253 -7.606 18.166 1.00 45.56 84 ASP A O 1
ATOM 657 N N . GLY A 1 85 ? -0.053 -6.134 16.495 1.00 45.59 85 GLY A N 1
ATOM 658 C CA . GLY A 1 85 ? -1.432 -5.630 16.552 1.00 45.59 85 GLY A CA 1
ATOM 659 C C . GLY A 1 85 ? -2.355 -6.150 15.446 1.00 45.59 85 GLY A C 1
ATOM 660 O O . GLY A 1 85 ? -3.526 -5.770 15.402 1.00 45.59 85 GLY A O 1
ATOM 661 N N . PHE A 1 86 ? -1.854 -6.979 14.524 1.00 47.62 86 PHE A N 1
ATOM 662 C CA . PHE A 1 86 ? -2.651 -7.454 13.396 1.00 47.62 86 PHE A CA 1
ATOM 663 C C . PHE A 1 86 ? -3.489 -8.669 13.793 1.00 47.62 86 PHE A C 1
ATOM 665 O O . PHE A 1 86 ? -3.043 -9.816 13.755 1.00 47.62 86 PHE A O 1
ATOM 672 N N . VAL A 1 87 ? -4.752 -8.420 14.123 1.00 47.66 87 VAL A N 1
ATOM 673 C CA . VAL A 1 87 ? -5.768 -9.472 14.143 1.00 47.66 87 VAL A CA 1
ATOM 674 C C . VAL A 1 87 ? -6.341 -9.566 12.733 1.00 47.66 87 VAL A C 1
ATOM 676 O O . VAL A 1 87 ? -7.047 -8.660 12.287 1.00 47.66 87 VAL A O 1
ATOM 679 N N . ARG A 1 88 ? -6.034 -10.658 12.016 1.00 46.38 88 ARG A N 1
ATOM 680 C CA . ARG A 1 88 ? -6.697 -10.973 10.740 1.00 46.38 88 ARG A CA 1
ATOM 681 C C . ARG A 1 88 ? -8.213 -10.869 10.944 1.00 46.38 88 ARG A C 1
ATOM 683 O O . ARG A 1 88 ? -8.729 -11.555 11.829 1.00 46.38 88 ARG A O 1
ATOM 690 N N . PRO A 1 89 ? -8.948 -10.086 10.136 1.00 42.09 89 PRO A N 1
ATOM 691 C CA . PRO A 1 89 ? -10.398 -10.154 10.158 1.00 42.09 89 PRO A CA 1
ATOM 692 C C . PRO A 1 89 ? -10.798 -11.592 9.816 1.00 42.09 89 PRO A C 1
ATOM 694 O O . PRO A 1 89 ? -10.449 -12.091 8.739 1.00 42.09 89 PRO A O 1
ATOM 697 N N . MET A 1 90 ? -11.479 -12.279 10.742 1.00 42.59 90 MET A N 1
ATOM 698 C CA . MET A 1 90 ? -12.041 -13.600 10.467 1.00 42.59 90 MET A CA 1
ATOM 699 C C . MET A 1 90 ? -12.919 -13.472 9.229 1.00 42.59 90 MET A C 1
ATOM 701 O O . MET A 1 90 ? -13.880 -12.707 9.202 1.00 42.59 90 MET A O 1
ATOM 705 N N . THR A 1 91 ? -12.537 -14.175 8.170 1.00 39.78 91 THR A N 1
ATOM 706 C CA . THR A 1 91 ? -13.312 -14.195 6.937 1.00 39.78 91 THR A CA 1
ATOM 707 C C . THR A 1 91 ? -14.446 -15.181 7.185 1.00 39.78 91 THR A C 1
ATOM 709 O O . THR A 1 91 ? -14.229 -16.390 7.140 1.00 39.78 91 THR A O 1
ATOM 712 N N . THR A 1 92 ? -15.629 -14.689 7.551 1.00 42.44 92 THR A N 1
ATOM 713 C CA . THR A 1 92 ? -16.842 -15.507 7.500 1.00 42.44 92 THR A CA 1
ATOM 714 C C . THR A 1 92 ? -17.060 -15.891 6.040 1.00 42.44 92 THR A C 1
ATOM 716 O O . THR A 1 92 ? -17.090 -15.020 5.170 1.00 42.44 92 THR A O 1
ATOM 719 N N . LYS A 1 93 ? -17.070 -17.204 5.794 1.00 38.28 93 LYS A N 1
ATOM 720 C CA . LYS A 1 93 ? -17.360 -17.811 4.492 1.00 38.28 93 LYS A CA 1
ATOM 721 C C . LYS A 1 93 ? -18.730 -17.396 3.974 1.00 38.28 93 LYS A C 1
ATOM 723 O O . LYS A 1 93 ? -19.635 -17.225 4.820 1.00 38.28 93 LYS A O 1
#

Radius of gyration: 13.07 Å; chains: 1; bounding box: 31×29×35 Å

Secondary structure (DSSP, 8-state):
-----GGG--TT-EEEE--SS-TTSPPEEEEEEEEE--SS--EEEEEEE-TTS-EEEE---GGGEEETT--TT---TTT----TT--PPP---

Organism: NCBI:txid467091

Sequence (93 aa):
MNRLDWNALQVGDRVLVHDETDARAPLLPGRVTRVERASGSNDVAIRVPVKGGKSEIVLPPRLSVHLDDLDPIARCWRCEARVDGFVRPMTTK